Protein AF-A0A376L848-F1 (afdb_monomer_lite)

Foldseek 3Di:
DVVVVVVVVVVVVVVVCVVPVDDDDPDPPDCQQDPDDPVPQPPDPVSVVSNVCCVPPGGDDDDDDPPD

InterPro domains:
  IPR001135 NADH-quinone oxidoreductase, subunit D [PF00346] (1-64)
  IPR029014 [NiFe]-hydrogenase, large subunit [G3DSA:1.10.645.10] (1-66)
  IPR029014 [NiFe]-hydrogenase, large subunit [SSF56762] (3-64)

Secondary structure 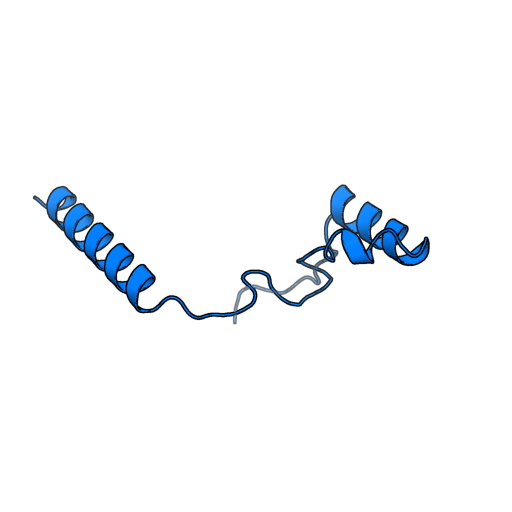(DSSP, 8-state):
-HHHHHHHHHHHHHHHHHHT---S-SS-S-TTTSPPPHHHHTS-HHHHHHHHHHHHH--------S--

Sequence (68 aa):
MLKVEELRQSLRILEQCLNNMPEGPFKADHPLTTPPPKERTLQHIETLITHFLQVSWGPVMPANDPSR

Structure (mmCIF, N/CA/C/O backbone):
data_AF-A0A376L848-F1
#
_entry.id   AF-A0A376L848-F1
#
loop_
_atom_site.group_PDB
_atom_site.id
_atom_site.type_symbol
_atom_site.label_atom_id
_atom_site.label_alt_id
_atom_site.label_comp_id
_atom_site.label_asym_id
_atom_site.label_entity_id
_atom_site.label_seq_id
_atom_site.pdbx_PDB_ins_code
_atom_site.Cartn_x
_atom_site.Cartn_y
_atom_site.Cartn_z
_atom_site.occupancy
_atom_site.B_iso_or_equiv
_atom_site.auth_seq_id
_atom_site.auth_comp_id
_atom_site.auth_asym_id
_atom_site.auth_atom_id
_atom_site.pdbx_PDB_model_num
ATOM 1 N N . MET A 1 1 ? -16.486 12.487 25.462 1.00 74.25 1 MET A N 1
ATOM 2 C CA . MET A 1 1 ? -17.424 11.740 24.595 1.00 74.25 1 MET A CA 1
ATOM 3 C C . MET A 1 1 ? -16.955 11.644 23.143 1.00 74.25 1 MET A C 1
ATOM 5 O O . MET A 1 1 ? -16.909 10.526 22.664 1.00 74.25 1 MET A O 1
ATOM 9 N N . LEU A 1 2 ? -16.512 12.726 22.481 1.00 88.00 2 LEU A N 1
ATOM 10 C CA . LEU A 1 2 ? -16.016 12.705 21.081 1.00 88.00 2 LEU A CA 1
ATOM 11 C C . LEU A 1 2 ? -15.019 11.577 20.743 1.00 88.00 2 LEU A C 1
ATOM 13 O O . LEU A 1 2 ? -15.247 10.821 19.812 1.00 88.00 2 LEU A O 1
ATOM 17 N N . LYS A 1 3 ? -13.979 11.386 21.560 1.00 89.50 3 LYS A N 1
ATOM 18 C CA . LYS A 1 3 ? -12.958 10.335 21.351 1.00 89.50 3 LYS A CA 1
ATOM 19 C C . LYS A 1 3 ? -13.518 8.904 21.342 1.00 89.50 3 LYS A C 1
ATOM 21 O O . LYS A 1 3 ? -12.988 8.032 20.668 1.00 89.50 3 LYS A O 1
ATOM 26 N N . VAL A 1 4 ? -14.585 8.647 22.102 1.00 94.06 4 VAL A N 1
ATOM 27 C CA . VAL A 1 4 ? -15.241 7.327 22.129 1.00 94.06 4 VAL A CA 1
ATOM 28 C C . VAL A 1 4 ? -16.051 7.111 20.851 1.00 94.06 4 VAL A C 1
ATOM 30 O O . VAL A 1 4 ? -16.097 5.998 20.332 1.00 94.06 4 VAL A O 1
ATOM 33 N N . GLU A 1 5 ? -16.639 8.179 20.313 1.00 94.44 5 GLU A N 1
ATOM 34 C CA . GLU A 1 5 ? -17.351 8.131 19.038 1.00 94.44 5 GLU A CA 1
ATOM 35 C C . GLU A 1 5 ? -16.386 7.932 17.862 1.00 94.44 5 GLU A C 1
ATOM 37 O O . GLU A 1 5 ? -16.631 7.085 17.010 1.00 94.44 5 GLU A O 1
ATOM 42 N N . GLU A 1 6 ? -15.236 8.613 17.858 1.00 94.12 6 GLU A N 1
ATOM 43 C CA . GLU A 1 6 ? -14.170 8.406 16.864 1.00 94.12 6 GLU A CA 1
ATOM 44 C C . GLU A 1 6 ? -13.681 6.952 16.841 1.00 94.12 6 GLU A C 1
ATOM 46 O O . GLU A 1 6 ? -13.497 6.375 1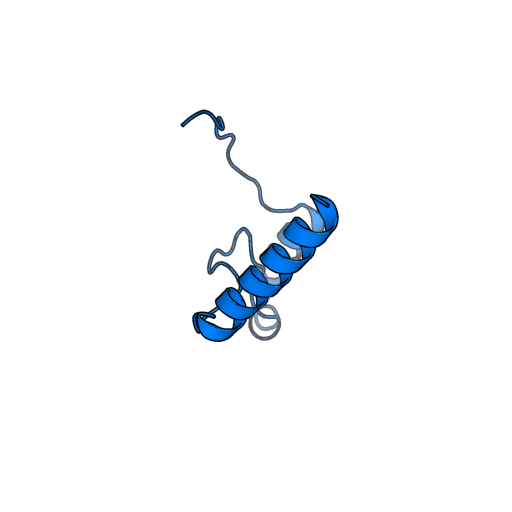5.767 1.00 94.12 6 GLU A O 1
ATOM 51 N N . LEU A 1 7 ? -13.532 6.324 18.012 1.00 94.44 7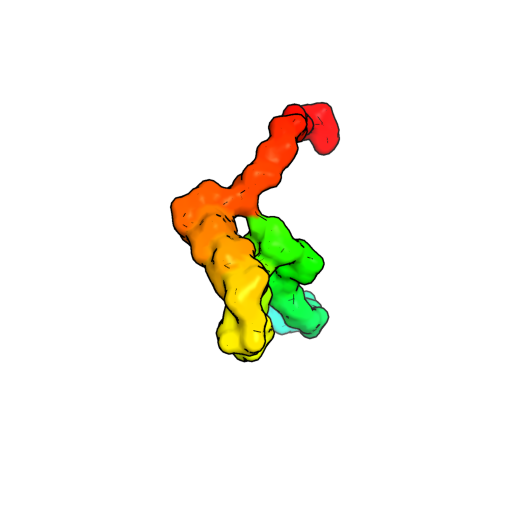 LEU A N 1
ATOM 52 C 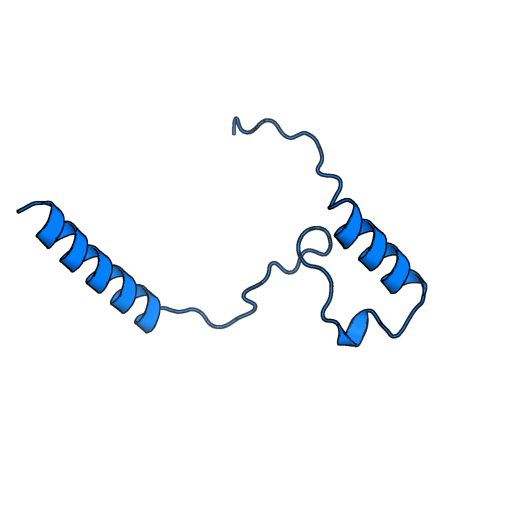CA . LEU A 1 7 ? -13.181 4.906 18.110 1.00 94.44 7 LEU A CA 1
ATOM 53 C C . LEU A 1 7 ? -14.280 4.002 17.533 1.00 94.44 7 LEU A C 1
ATOM 55 O O . LEU A 1 7 ? -13.968 3.074 16.788 1.00 94.44 7 LEU A O 1
ATOM 59 N N . ARG A 1 8 ? -15.564 4.282 17.806 1.00 95.00 8 ARG A N 1
ATOM 60 C CA . ARG A 1 8 ? -16.680 3.530 17.200 1.00 95.00 8 ARG A CA 1
ATOM 61 C C . ARG A 1 8 ? -16.719 3.678 15.681 1.00 95.00 8 ARG A C 1
ATOM 63 O O . ARG A 1 8 ? -16.906 2.677 14.991 1.00 95.00 8 ARG A O 1
ATOM 70 N N . GLN A 1 9 ? -16.528 4.887 15.153 1.00 96.38 9 GLN A N 1
ATOM 71 C CA . GLN A 1 9 ? -16.499 5.106 13.705 1.00 96.38 9 GLN A CA 1
ATOM 72 C C . GLN A 1 9 ? -15.266 4.465 13.058 1.00 96.38 9 GLN A C 1
ATOM 74 O O . GLN A 1 9 ? -15.390 3.866 11.995 1.00 96.38 9 GLN A O 1
ATOM 79 N N . SER A 1 10 ? -14.105 4.489 13.720 1.00 96.38 10 SER A N 1
ATOM 80 C CA . SER A 1 10 ? -12.895 3.805 13.239 1.00 96.38 10 SER A CA 1
ATOM 81 C C . SER A 1 10 ? -13.121 2.298 13.099 1.00 96.38 10 SER A C 1
ATOM 83 O O . SER A 1 10 ? -12.798 1.721 12.064 1.00 96.38 10 SER A O 1
ATOM 85 N N . LEU A 1 11 ? -13.746 1.664 14.100 1.00 95.94 11 LEU A N 1
ATOM 86 C CA . LEU A 1 11 ? -14.114 0.244 14.032 1.00 95.94 11 LEU A CA 1
ATOM 87 C C . LEU A 1 11 ? -15.097 -0.043 12.889 1.00 95.94 11 LEU A C 1
ATOM 89 O O . LEU A 1 11 ? -14.934 -1.028 12.174 1.00 95.94 11 LEU A O 1
ATOM 93 N N . ARG A 1 12 ? -16.072 0.845 12.668 1.00 96.56 12 ARG A N 1
ATOM 94 C CA . ARG A 1 12 ? -17.025 0.729 11.556 1.00 96.56 12 ARG A CA 1
ATOM 95 C C . ARG A 1 12 ? -16.341 0.827 10.189 1.00 96.56 12 ARG A C 1
ATOM 97 O O . ARG A 1 12 ? -16.696 0.080 9.284 1.00 96.56 12 ARG A O 1
ATOM 104 N N . ILE A 1 13 ? -15.362 1.721 10.036 1.00 96.88 13 ILE A N 1
ATOM 105 C CA . ILE A 1 13 ? -14.574 1.851 8.800 1.00 96.88 13 ILE A CA 1
ATOM 106 C C . ILE A 1 13 ? -13.764 0.573 8.553 1.00 96.88 13 ILE A C 1
ATOM 108 O O . ILE A 1 13 ? -13.743 0.079 7.431 1.00 96.88 13 ILE A O 1
ATOM 112 N N . LEU A 1 14 ? -13.152 -0.008 9.592 1.00 95.31 14 LEU A N 1
ATOM 113 C CA . LEU A 1 14 ? -12.428 -1.279 9.464 1.00 95.31 14 LEU A CA 1
ATOM 114 C C . LEU A 1 14 ? -13.339 -2.418 8.990 1.00 95.31 14 LEU A C 1
ATOM 116 O O . LEU A 1 14 ? -12.962 -3.164 8.090 1.00 95.31 14 LEU A O 1
ATOM 120 N N . GLU A 1 15 ? -14.545 -2.523 9.548 1.00 96.25 15 GLU A N 1
ATOM 121 C CA . GLU A 1 15 ? -15.539 -3.517 9.129 1.00 96.25 15 GLU A CA 1
ATOM 122 C C . GLU A 1 15 ? -15.984 -3.309 7.672 1.00 96.25 15 GLU A C 1
ATOM 124 O O . GLU A 1 15 ? -16.086 -4.263 6.901 1.00 96.25 15 GLU A O 1
ATOM 129 N N . GLN A 1 16 ? -16.187 -2.057 7.251 1.00 96.38 16 GLN A N 1
ATOM 130 C CA . GLN A 1 16 ? -16.497 -1.728 5.858 1.00 96.38 16 GLN A CA 1
ATOM 131 C C . GLN A 1 16 ? -15.355 -2.107 4.912 1.00 96.38 16 GLN A C 1
ATOM 133 O O . GLN A 1 16 ? -15.618 -2.699 3.867 1.00 96.38 16 GLN A O 1
ATOM 138 N N . CYS A 1 17 ? -14.108 -1.801 5.274 1.00 94.44 17 CYS A N 1
ATOM 139 C CA . CYS A 1 17 ? -12.932 -2.166 4.487 1.00 94.44 17 CYS A CA 1
ATOM 140 C C . CYS A 1 17 ? -12.780 -3.683 4.367 1.00 94.44 17 CYS A C 1
ATOM 142 O O . CYS A 1 17 ? -12.456 -4.167 3.290 1.00 94.44 17 CYS A O 1
ATOM 144 N N . LEU A 1 18 ? -13.036 -4.430 5.447 1.00 92.31 18 LEU A N 1
ATOM 145 C CA . LEU A 1 18 ? -12.965 -5.890 5.437 1.00 92.31 18 LEU A CA 1
ATOM 146 C C . LEU A 1 18 ? -14.017 -6.500 4.502 1.00 92.31 18 LEU A C 1
ATOM 148 O O . LEU A 1 18 ? -13.696 -7.377 3.708 1.00 92.31 18 LEU A O 1
ATOM 152 N N . ASN A 1 19 ? -15.257 -6.012 4.568 1.00 94.31 19 ASN A N 1
ATOM 153 C CA . ASN A 1 19 ? -16.363 -6.544 3.769 1.00 94.31 19 ASN A CA 1
ATOM 154 C C . ASN A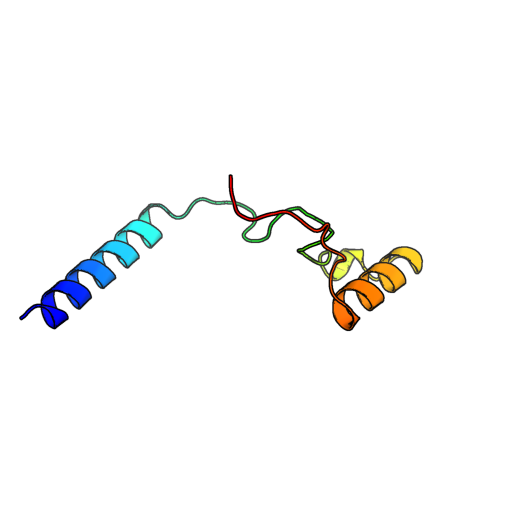 1 19 ? -16.311 -6.128 2.290 1.00 94.31 19 ASN A C 1
ATOM 156 O O . ASN A 1 19 ? -16.900 -6.803 1.451 1.00 94.31 19 ASN A O 1
ATOM 160 N N . ASN A 1 20 ? -15.641 -5.018 1.969 1.00 92.56 20 ASN A N 1
ATOM 161 C CA . ASN A 1 20 ? -15.582 -4.454 0.616 1.00 92.56 20 ASN A CA 1
ATOM 162 C C . ASN A 1 20 ? -14.159 -4.434 0.046 1.00 92.56 20 ASN A C 1
ATOM 164 O O . ASN A 1 20 ? -13.867 -3.610 -0.821 1.00 92.56 20 ASN A O 1
ATOM 168 N N . MET A 1 21 ? -13.257 -5.286 0.541 1.00 90.81 21 MET A N 1
ATOM 169 C CA . MET A 1 21 ? -11.887 -5.333 0.036 1.00 90.81 21 MET A CA 1
ATOM 170 C C . MET A 1 21 ? -11.896 -5.844 -1.413 1.00 90.81 21 MET A C 1
ATOM 172 O O . MET A 1 21 ? -12.281 -6.992 -1.638 1.00 90.81 21 MET A O 1
ATOM 176 N N . PRO A 1 22 ? -11.500 -5.026 -2.406 1.00 90.62 22 PRO A N 1
ATOM 177 C CA . PRO A 1 22 ? -11.434 -5.486 -3.781 1.00 90.62 22 PRO A CA 1
ATOM 178 C C . PRO A 1 22 ? -10.268 -6.462 -3.945 1.00 90.62 22 PRO A C 1
ATOM 180 O O . PRO A 1 22 ? -9.195 -6.284 -3.364 1.00 90.62 22 PRO A O 1
ATOM 183 N N . GLU A 1 23 ? -10.464 -7.478 -4.776 1.00 84.00 23 GLU A N 1
ATOM 184 C CA . GLU A 1 23 ? -9.378 -8.346 -5.215 1.00 84.00 23 GLU A CA 1
ATOM 185 C C . GLU A 1 23 ? -8.529 -7.640 -6.283 1.00 84.00 23 GLU A C 1
ATOM 187 O O . GLU A 1 23 ? -9.028 -6.821 -7.057 1.00 84.00 23 GLU A O 1
ATOM 192 N N . GLY A 1 24 ? -7.235 -7.964 -6.342 1.00 82.69 24 GLY A N 1
ATOM 193 C CA . GLY A 1 24 ? -6.330 -7.431 -7.359 1.00 82.69 24 GLY A CA 1
ATOM 194 C C . GLY A 1 24 ? -4.937 -7.078 -6.833 1.00 82.69 24 GLY A C 1
ATOM 195 O O . GLY A 1 24 ? -4.608 -7.336 -5.671 1.00 82.69 24 GLY A O 1
ATOM 196 N N . PRO A 1 25 ? -4.076 -6.509 -7.693 1.00 77.75 25 PRO A N 1
ATOM 197 C CA . PRO A 1 25 ? -2.740 -6.099 -7.296 1.00 77.75 25 PRO A CA 1
ATOM 198 C C . PRO A 1 25 ? -2.806 -4.920 -6.317 1.00 77.75 25 PRO A C 1
ATOM 200 O O . PRO A 1 25 ? -3.372 -3.872 -6.608 1.00 77.75 25 PRO A O 1
ATOM 203 N N . PHE A 1 26 ? -2.161 -5.069 -5.159 1.00 74.25 26 PHE A N 1
ATOM 204 C CA . PHE A 1 26 ? -2.047 -3.996 -4.161 1.00 74.25 26 PHE A CA 1
ATOM 205 C C . PHE A 1 26 ? -0.990 -2.940 -4.520 1.00 74.25 26 PHE A C 1
ATOM 207 O O . PHE A 1 26 ? -0.887 -1.907 -3.861 1.00 74.25 26 PHE A O 1
ATOM 214 N N . LYS A 1 27 ? -0.158 -3.218 -5.531 1.00 72.19 27 LYS A N 1
ATOM 215 C CA . LYS A 1 27 ? 0.860 -2.296 -6.033 1.00 72.19 27 LYS A CA 1
ATOM 216 C C . LYS A 1 27 ? 0.431 -1.748 -7.384 1.00 72.19 27 LYS A C 1
ATOM 218 O O . LYS A 1 27 ? -0.101 -2.489 -8.205 1.00 72.19 27 LYS A O 1
ATOM 223 N N . ALA A 1 28 ? 0.727 -0.473 -7.623 1.00 71.06 28 ALA A N 1
ATOM 224 C CA . ALA A 1 28 ? 0.537 0.134 -8.931 1.00 71.06 28 ALA A CA 1
ATOM 225 C C . ALA A 1 28 ? 1.376 -0.610 -9.975 1.00 71.06 28 ALA A C 1
ATOM 227 O O . ALA A 1 28 ? 2.565 -0.857 -9.746 1.00 71.06 28 ALA A O 1
ATOM 228 N N . ASP A 1 29 ? 0.769 -0.904 -11.122 1.00 65.31 29 ASP A N 1
ATOM 229 C CA . ASP A 1 29 ? 1.413 -1.568 -12.258 1.00 65.31 29 ASP A CA 1
ATOM 230 C C . ASP A 1 29 ? 2.232 -0.553 -13.077 1.00 65.31 29 ASP A C 1
ATOM 232 O O . ASP A 1 29 ? 2.083 -0.391 -14.286 1.00 65.31 29 ASP A O 1
ATOM 236 N N . HIS A 1 30 ? 3.047 0.234 -12.371 1.00 67.00 30 HIS A N 1
ATOM 237 C CA . HIS A 1 30 ? 3.829 1.312 -12.945 1.00 67.00 30 HIS A CA 1
ATOM 238 C C . HIS A 1 30 ? 5.311 1.133 -12.592 1.00 67.00 30 HIS A C 1
ATOM 240 O O . HIS A 1 30 ? 5.685 1.194 -11.413 1.00 67.00 30 HIS A O 1
ATOM 246 N N . PRO A 1 31 ? 6.178 0.940 -13.602 1.00 60.88 31 PRO A N 1
ATOM 247 C CA . PRO A 1 31 ? 7.565 0.536 -13.396 1.00 60.88 31 PRO A CA 1
ATOM 248 C C . PRO A 1 31 ? 8.417 1.618 -12.734 1.00 60.88 31 PRO A C 1
ATOM 250 O O . PRO A 1 31 ? 9.489 1.302 -12.235 1.00 60.88 31 PRO A O 1
ATOM 253 N N . LEU A 1 32 ? 7.973 2.881 -12.711 1.00 60.75 32 LEU A N 1
ATOM 254 C CA . LEU A 1 32 ? 8.705 3.957 -12.035 1.00 60.75 32 LEU A CA 1
ATOM 255 C C . LEU A 1 32 ? 8.428 4.001 -10.525 1.00 60.75 32 LEU A C 1
ATOM 257 O O . LEU A 1 32 ? 9.234 4.541 -9.785 1.00 60.75 32 LEU A O 1
ATOM 261 N N . THR A 1 33 ? 7.323 3.438 -10.036 1.00 59.19 33 THR A N 1
ATOM 262 C CA . THR A 1 33 ? 6.946 3.531 -8.608 1.00 59.19 33 THR A CA 1
ATOM 263 C C . THR A 1 33 ? 7.023 2.193 -7.893 1.00 59.19 33 THR A C 1
ATOM 265 O O . THR A 1 33 ? 7.289 2.143 -6.694 1.00 59.19 33 THR A O 1
ATOM 268 N N . THR A 1 34 ? 6.811 1.104 -8.630 1.00 61.59 34 THR A N 1
ATOM 269 C CA . THR A 1 34 ? 6.855 -0.254 -8.107 1.00 61.59 34 THR A CA 1
ATOM 270 C C . THR A 1 34 ? 7.981 -1.013 -8.804 1.00 61.59 34 THR A C 1
ATOM 272 O O . THR A 1 34 ? 7.852 -1.305 -9.995 1.00 61.59 34 THR A O 1
ATOM 275 N N . PRO A 1 35 ? 9.075 -1.376 -8.106 1.00 61.91 35 PRO A N 1
ATOM 276 C CA . PRO A 1 35 ? 10.099 -2.219 -8.706 1.00 61.91 35 PRO A CA 1
ATOM 277 C C . PRO A 1 35 ? 9.493 -3.582 -9.086 1.00 61.91 35 PRO A C 1
ATOM 279 O O . PRO A 1 35 ? 8.605 -4.071 -8.370 1.00 61.91 35 PRO A O 1
ATOM 282 N N . PRO A 1 36 ? 9.960 -4.219 -10.179 1.00 63.38 36 PRO A N 1
ATOM 283 C CA . PRO A 1 36 ? 9.380 -5.472 -10.638 1.00 63.38 36 PRO A CA 1
ATOM 284 C C . PRO A 1 36 ? 9.501 -6.565 -9.561 1.00 63.38 36 PRO A C 1
ATOM 286 O O . PRO A 1 36 ? 10.423 -6.524 -8.737 1.00 63.38 36 PRO A O 1
ATOM 289 N N . PRO A 1 37 ? 8.607 -7.570 -9.555 1.00 64.38 37 PRO A N 1
ATOM 290 C CA . PRO A 1 37 ? 8.736 -8.733 -8.682 1.00 64.38 37 PRO A CA 1
ATOM 291 C C . PRO A 1 37 ? 10.128 -9.366 -8.821 1.00 64.38 37 PRO A C 1
ATOM 293 O O . PRO A 1 37 ? 10.625 -9.515 -9.939 1.00 64.38 37 PRO A O 1
ATOM 296 N N . LYS A 1 38 ? 10.746 -9.756 -7.695 1.00 60.19 38 LYS A N 1
ATOM 297 C CA . LYS A 1 38 ? 12.139 -10.251 -7.634 1.00 60.19 38 LYS A CA 1
ATOM 298 C C . LYS A 1 38 ? 12.445 -11.391 -8.617 1.00 60.19 38 LYS A C 1
ATOM 300 O O . LYS A 1 38 ? 13.572 -11.518 -9.074 1.00 60.19 38 LYS A O 1
ATOM 305 N N . GLU A 1 39 ? 11.450 -12.201 -8.968 1.00 59.59 39 GLU A N 1
ATOM 306 C CA . GLU A 1 39 ? 11.590 -13.307 -9.926 1.00 59.59 39 GLU A CA 1
ATOM 307 C C . GLU A 1 39 ? 11.907 -12.842 -11.355 1.00 59.59 39 GLU A C 1
ATOM 309 O O . GLU A 1 39 ? 12.571 -13.563 -12.098 1.00 59.59 39 GLU A O 1
ATOM 314 N N . ARG A 1 40 ? 11.470 -11.634 -11.740 1.00 58.66 40 ARG A N 1
ATOM 315 C CA . ARG A 1 40 ? 11.695 -11.064 -13.078 1.00 58.66 40 ARG A CA 1
ATOM 316 C C . ARG A 1 40 ? 12.963 -10.216 -13.170 1.00 58.66 40 ARG A C 1
ATOM 318 O O . ARG A 1 40 ? 13.482 -10.038 -14.265 1.00 58.66 40 ARG A O 1
ATOM 325 N N . THR A 1 41 ? 13.480 -9.698 -12.054 1.00 56.94 41 THR A N 1
ATOM 326 C CA . THR A 1 41 ? 14.645 -8.791 -12.063 1.00 56.94 41 THR A CA 1
ATOM 327 C C . THR A 1 41 ? 15.992 -9.507 -12.152 1.00 56.94 41 THR A C 1
ATOM 329 O O . THR A 1 41 ? 16.987 -8.874 -12.494 1.00 56.94 41 THR A O 1
ATOM 332 N N . LEU A 1 42 ? 16.042 -10.813 -11.864 1.00 61.00 42 LEU A N 1
ATOM 333 C CA . LEU A 1 42 ? 17.287 -11.592 -11.794 1.00 61.00 42 LEU A CA 1
ATOM 334 C C . LEU A 1 42 ? 17.661 -12.315 -13.099 1.00 61.00 42 LEU A C 1
ATOM 336 O O . LEU A 1 42 ? 18.692 -12.980 -13.145 1.00 61.00 42 LEU A O 1
ATOM 340 N N . GLN A 1 43 ? 16.841 -12.213 -14.149 1.00 62.66 43 GLN A N 1
ATOM 341 C CA . GLN A 1 43 ? 17.029 -12.987 -15.385 1.00 62.66 43 GLN A CA 1
ATOM 342 C C . GLN A 1 43 ? 17.870 -12.251 -16.443 1.00 62.66 43 GLN A C 1
ATOM 344 O O . GLN A 1 43 ? 18.492 -12.899 -17.281 1.00 62.66 43 GLN A O 1
ATOM 349 N N . HIS A 1 44 ? 17.950 -10.915 -16.381 1.00 64.94 44 HIS A N 1
ATOM 350 C CA . HIS A 1 44 ? 18.679 -10.096 -17.355 1.00 64.94 44 HIS A CA 1
ATOM 351 C C . HIS A 1 44 ? 19.473 -8.962 -16.682 1.00 64.94 44 HIS A C 1
ATOM 353 O O . HIS A 1 44 ? 19.000 -8.313 -15.746 1.00 64.94 44 HIS A O 1
ATOM 359 N N . ILE A 1 45 ? 20.686 -8.693 -17.182 1.00 73.12 45 ILE A N 1
ATOM 360 C CA . ILE A 1 45 ? 21.569 -7.620 -16.675 1.00 73.12 45 ILE A CA 1
ATOM 361 C C . ILE A 1 45 ? 20.894 -6.244 -16.796 1.00 73.12 45 ILE A C 1
ATOM 363 O O . ILE A 1 45 ? 21.001 -5.418 -15.892 1.00 73.12 45 ILE A O 1
ATOM 367 N N . GLU A 1 46 ? 20.146 -6.013 -17.875 1.00 67.75 46 GLU A N 1
ATOM 368 C CA . GLU A 1 46 ? 19.462 -4.741 -18.144 1.00 67.75 46 GLU A CA 1
ATOM 369 C C . GLU A 1 46 ? 18.417 -4.408 -17.066 1.00 67.75 46 GLU A C 1
ATOM 371 O O . GLU A 1 46 ? 18.410 -3.300 -16.529 1.00 67.75 46 GLU A O 1
ATOM 376 N N . THR A 1 47 ? 17.607 -5.389 -16.650 1.00 67.19 47 THR A N 1
ATOM 377 C CA . THR A 1 47 ? 16.629 -5.220 -15.560 1.00 67.19 47 THR A CA 1
ATOM 378 C C . THR A 1 47 ? 17.280 -4.973 -14.200 1.00 67.19 47 THR A C 1
ATOM 380 O O . THR A 1 47 ? 16.688 -4.313 -13.344 1.00 67.19 47 THR A O 1
ATOM 383 N N . LEU A 1 48 ? 18.505 -5.464 -13.994 1.00 75.31 48 LEU A N 1
ATOM 384 C CA . LEU A 1 48 ? 19.242 -5.299 -12.743 1.00 75.31 48 LEU A CA 1
ATOM 385 C C . LEU A 1 48 ? 19.797 -3.878 -12.597 1.00 75.31 48 LEU A C 1
ATOM 387 O O . LEU A 1 48 ? 19.719 -3.307 -11.510 1.00 75.31 48 LEU A O 1
ATOM 391 N N . ILE A 1 49 ? 20.283 -3.278 -13.688 1.00 79.31 49 ILE A N 1
ATOM 392 C CA . ILE A 1 49 ? 20.741 -1.880 -13.701 1.00 79.31 49 ILE A CA 1
ATOM 393 C C . ILE A 1 49 ? 19.572 -0.939 -13.394 1.00 79.31 49 ILE A C 1
ATOM 395 O O . ILE A 1 49 ? 19.692 -0.082 -12.518 1.00 79.31 49 ILE A O 1
ATOM 399 N N . THR A 1 50 ? 18.423 -1.120 -14.056 1.00 73.25 50 THR A N 1
ATOM 400 C CA . THR A 1 50 ? 17.228 -0.303 -13.790 1.00 73.25 50 THR A CA 1
ATOM 401 C C . THR A 1 50 ? 16.757 -0.457 -12.346 1.00 73.25 50 THR A C 1
ATOM 403 O O . THR A 1 50 ? 16.489 0.544 -11.686 1.00 73.25 50 THR A O 1
ATOM 406 N N . HIS A 1 51 ? 16.723 -1.687 -11.821 1.00 72.56 51 HIS A N 1
ATOM 407 C CA . HIS A 1 51 ? 16.365 -1.940 -10.426 1.00 72.56 51 HIS A CA 1
ATOM 408 C C . HIS A 1 51 ? 17.321 -1.246 -9.447 1.00 72.56 51 HIS A C 1
ATOM 410 O O . HIS A 1 51 ? 16.870 -0.583 -8.515 1.00 72.56 51 HIS A O 1
ATOM 416 N N . PHE A 1 52 ? 18.632 -1.364 -9.670 1.00 76.19 52 PHE A N 1
ATOM 417 C CA . PHE A 1 52 ? 19.644 -0.740 -8.822 1.00 76.19 52 PHE A CA 1
ATOM 418 C C . PHE A 1 52 ? 19.502 0.786 -8.806 1.00 76.19 52 PHE A C 1
ATOM 420 O O . PHE A 1 52 ? 19.421 1.382 -7.735 1.00 76.19 52 PHE A O 1
ATOM 427 N N . LEU A 1 53 ? 19.386 1.419 -9.978 1.00 76.62 53 LEU A N 1
ATOM 428 C CA . LEU A 1 53 ? 19.214 2.870 -10.074 1.00 76.62 53 LEU A CA 1
ATOM 429 C C . LEU A 1 53 ? 17.923 3.344 -9.389 1.00 76.62 53 LEU A C 1
ATOM 431 O O . LEU A 1 53 ? 17.965 4.310 -8.632 1.00 76.62 53 LEU A O 1
ATOM 435 N N . GLN A 1 54 ? 16.802 2.642 -9.584 1.00 73.38 54 GLN A N 1
ATOM 436 C CA . GLN A 1 54 ? 15.522 2.986 -8.955 1.00 73.38 54 GLN A CA 1
ATOM 437 C C . GLN A 1 54 ? 15.535 2.833 -7.431 1.00 73.38 54 GLN A C 1
ATOM 439 O O . GLN A 1 54 ? 14.949 3.658 -6.738 1.00 73.38 54 GLN A O 1
ATOM 444 N N . VAL A 1 55 ? 16.193 1.801 -6.894 1.00 73.69 55 VAL A N 1
ATOM 445 C CA . VAL A 1 55 ? 16.292 1.592 -5.440 1.00 73.69 55 VAL A CA 1
ATOM 446 C C . VAL A 1 55 ? 17.266 2.581 -4.798 1.00 73.69 55 VAL A C 1
ATOM 448 O O . VAL A 1 55 ? 17.003 3.056 -3.697 1.00 73.69 55 VAL A O 1
ATOM 451 N N . SER A 1 56 ? 18.380 2.902 -5.463 1.00 78.00 56 SER A N 1
ATOM 452 C CA . SER A 1 56 ? 19.401 3.799 -4.910 1.00 78.00 56 SER A CA 1
ATOM 453 C C . SER A 1 56 ? 19.043 5.282 -5.015 1.00 78.00 56 SER A C 1
ATOM 455 O O . SER A 1 56 ? 19.354 6.033 -4.096 1.00 78.00 56 SER A O 1
ATOM 457 N N . TRP A 1 57 ? 18.411 5.710 -6.111 1.00 74.38 57 TRP A N 1
ATOM 458 C CA . TRP A 1 57 ? 18.172 7.132 -6.399 1.00 74.38 57 TRP A CA 1
ATOM 459 C C . TRP A 1 57 ? 16.690 7.513 -6.445 1.00 74.38 57 TRP A C 1
ATOM 461 O O . TRP A 1 57 ? 16.365 8.697 -6.404 1.00 74.38 57 TRP A O 1
ATOM 471 N N . GLY A 1 58 ? 15.790 6.529 -6.495 1.00 68.31 58 GLY A N 1
ATOM 472 C CA . GLY A 1 58 ? 14.368 6.763 -6.719 1.00 68.31 58 GLY A CA 1
ATOM 473 C C . GLY A 1 58 ? 14.045 7.104 -8.181 1.00 68.31 58 GLY A C 1
ATOM 474 O O . GLY A 1 58 ? 14.938 7.312 -9.007 1.00 68.31 58 GLY A O 1
ATOM 475 N N . PRO A 1 59 ? 12.755 7.133 -8.547 1.00 70.25 59 PRO A N 1
ATOM 476 C CA . PRO A 1 59 ? 12.334 7.558 -9.875 1.00 70.25 59 PRO A CA 1
ATOM 477 C C . PRO A 1 59 ? 12.513 9.061 -10.086 1.00 70.25 59 PRO A C 1
ATOM 479 O O . PRO A 1 59 ? 12.191 9.872 -9.217 1.00 70.25 59 PRO A O 1
ATOM 482 N N . VAL A 1 60 ? 12.943 9.442 -11.290 1.00 71.50 60 VAL A N 1
ATOM 483 C CA . VAL A 1 60 ? 12.931 10.842 -11.728 1.00 71.50 60 VAL A CA 1
ATOM 484 C C . VAL A 1 60 ? 11.489 11.228 -12.048 1.00 71.50 60 VAL A C 1
ATOM 486 O O . VAL A 1 60 ? 10.940 10.824 -13.073 1.00 71.50 60 VAL A O 1
ATOM 489 N N . MET A 1 61 ? 10.866 11.985 -11.148 1.00 71.38 61 MET A N 1
ATOM 490 C CA . MET A 1 61 ? 9.524 12.522 -11.359 1.00 71.38 61 MET A CA 1
ATOM 491 C C . MET A 1 61 ? 9.604 13.821 -12.171 1.00 71.38 61 MET A C 1
ATOM 493 O O . MET A 1 61 ? 10.408 14.694 -11.832 1.00 71.38 61 MET A O 1
ATOM 497 N N . PRO A 1 62 ? 8.784 13.994 -13.223 1.00 76.19 62 PRO A N 1
ATOM 498 C CA . PRO A 1 62 ? 8.654 15.291 -13.873 1.00 76.19 62 PRO A CA 1
ATOM 499 C C . PRO A 1 62 ? 8.072 16.303 -12.878 1.00 76.19 62 PRO A C 1
ATOM 501 O O . PRO A 1 62 ? 7.208 15.961 -12.068 1.00 76.19 62 PRO A O 1
ATOM 504 N N . ALA A 1 63 ? 8.538 17.552 -12.937 1.00 77.69 63 ALA A N 1
ATOM 505 C CA . ALA A 1 63 ? 7.960 18.626 -12.139 1.00 77.69 63 ALA A CA 1
ATOM 506 C C . ALA A 1 63 ? 6.506 18.835 -12.579 1.00 77.69 63 ALA A C 1
ATOM 508 O O . ALA A 1 63 ? 6.261 19.258 -13.707 1.00 77.69 63 ALA A O 1
ATOM 509 N N . ASN A 1 64 ? 5.552 18.515 -11.706 1.00 68.06 64 ASN A N 1
ATOM 510 C CA . ASN A 1 64 ? 4.150 18.838 -11.923 1.00 68.06 64 ASN A CA 1
ATOM 511 C C . ASN A 1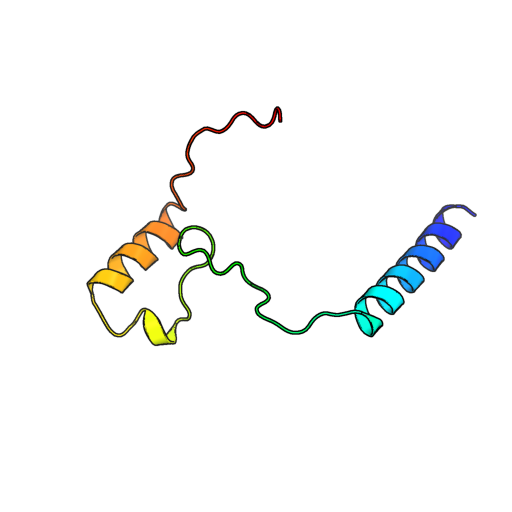 64 ? 3.654 19.706 -10.767 1.00 68.06 64 ASN A C 1
ATOM 513 O O . ASN A 1 64 ? 3.887 19.391 -9.599 1.00 68.06 64 ASN A O 1
ATOM 517 N N . ASP A 1 65 ? 3.012 20.814 -11.117 1.00 61.59 65 ASP A N 1
ATOM 518 C CA . ASP A 1 65 ? 2.398 21.754 -10.185 1.00 61.59 65 ASP A CA 1
ATOM 519 C C . ASP A 1 65 ? 1.152 21.088 -9.563 1.00 61.59 65 ASP A C 1
ATOM 521 O O . ASP A 1 65 ? 0.282 20.637 -10.312 1.00 61.59 65 ASP A O 1
ATOM 525 N N . PRO A 1 66 ? 1.043 20.965 -8.226 1.00 59.19 66 PRO A N 1
ATOM 526 C CA . PRO A 1 66 ? -0.077 20.278 -7.579 1.00 59.19 66 PRO A CA 1
ATOM 527 C C . PRO A 1 66 ? -1.408 21.057 -7.631 1.00 59.19 66 PRO A C 1
ATOM 529 O O . PRO A 1 66 ? -2.365 20.673 -6.964 1.00 59.19 66 PRO A O 1
ATOM 532 N N . SER A 1 67 ? -1.497 22.143 -8.404 1.00 58.47 67 SER A N 1
ATOM 533 C CA . SER A 1 67 ? -2.704 22.957 -8.572 1.00 58.47 67 SER A CA 1
ATOM 534 C C . SER A 1 67 ? -3.556 22.555 -9.789 1.00 58.47 67 SER A C 1
ATOM 536 O O . SER A 1 67 ? -3.807 23.364 -10.684 1.00 58.47 67 SER A O 1
ATOM 538 N N . ARG A 1 68 ? -4.064 21.316 -9.832 1.00 39.53 68 ARG A N 1
ATOM 539 C CA . ARG A 1 68 ? -5.238 21.009 -10.667 1.00 39.53 68 ARG A CA 1
ATOM 540 C C . ARG A 1 68 ? -6.063 19.829 -10.180 1.00 39.53 68 ARG A C 1
ATOM 542 O O . ARG A 1 68 ? -5.459 18.788 -9.850 1.00 39.53 68 ARG A O 1
#

pLDDT: mean 76.21, std 13.82, range [39.53, 96.88]

Organism: Escherichia coli (NCBI:txid562)

Radius of gyration: 19.76 Å; chains: 1; bounding box: 39×36×43 Å